Protein AF-A0A3B0XF56-F1 (afdb_monomer)

Nearest PDB structures (foldseek):
  4q85-assembly1_A  TM=9.565E-01  e=1.639E-04  Escherichia coli K-12
  4q84-assembly1_A  TM=9.502E-01  e=2.362E-04  Escherichia coli K-12
  4q85-assembly3_F  TM=9.535E-01  e=2.510E-04  Escherichia coli K-12
  4q85-assembly2_C  TM=9.563E-01  e=3.403E-04  Escherichia coli K-12
  4q85-assembly4_G  TM=9.581E-01  e=3.844E-04  Escherichia coli K-12

Structure (mmCIF, N/CA/C/O backbone):
data_AF-A0A3B0XF56-F1
#
_entry.id   AF-A0A3B0XF56-F1
#
loop_
_atom_site.group_PDB
_atom_site.id
_atom_site.type_symbol
_atom_site.label_atom_id
_atom_site.label_alt_id
_atom_site.label_comp_id
_atom_site.label_asym_id
_atom_site.label_entity_id
_atom_site.label_seq_id
_atom_site.pdbx_PDB_ins_code
_atom_site.Cartn_x
_atom_site.Cartn_y
_atom_site.Cartn_z
_atom_site.occupancy
_atom_site.B_iso_or_equiv
_atom_site.auth_seq_id
_atom_site.auth_comp_id
_atom_site.auth_asym_id
_atom_site.auth_atom_id
_atom_site.pdbx_PDB_model_num
ATOM 1 N N . GLN A 1 1 ? 12.903 4.934 7.006 1.00 45.34 1 GLN A N 1
ATOM 2 C CA . GLN A 1 1 ? 13.352 4.841 5.601 1.00 45.34 1 GLN A CA 1
ATOM 3 C C . GLN A 1 1 ? 12.118 4.829 4.689 1.00 45.34 1 GLN A C 1
ATOM 5 O O . GLN A 1 1 ? 11.686 3.776 4.255 1.00 45.34 1 GLN A O 1
ATOM 10 N N . MET A 1 2 ? 11.486 5.993 4.491 1.00 53.91 2 MET A N 1
ATOM 11 C CA . MET A 1 2 ? 10.329 6.198 3.588 1.00 53.91 2 MET A CA 1
ATOM 12 C C . MET A 1 2 ? 10.683 7.146 2.424 1.00 53.91 2 MET A C 1
ATOM 14 O O . MET A 1 2 ? 9.847 7.425 1.577 1.00 53.91 2 MET A O 1
ATOM 18 N N . ASP A 1 3 ? 11.938 7.601 2.365 1.00 55.97 3 ASP A N 1
ATOM 19 C CA . ASP A 1 3 ? 12.423 8.710 1.527 1.00 55.97 3 ASP A CA 1
ATOM 20 C C . ASP A 1 3 ? 12.448 8.416 0.014 1.00 55.97 3 ASP A C 1
ATOM 22 O O . ASP A 1 3 ? 12.761 9.283 -0.790 1.00 55.97 3 ASP A O 1
ATOM 26 N N . GLN A 1 4 ? 12.132 7.179 -0.385 1.00 65.81 4 GLN A N 1
ATOM 27 C CA . GLN A 1 4 ? 12.058 6.751 -1.789 1.00 65.81 4 GLN A CA 1
ATOM 28 C C . GLN A 1 4 ? 10.623 6.473 -2.263 1.00 65.81 4 GLN A C 1
ATOM 30 O O . GLN A 1 4 ? 10.425 6.049 -3.401 1.00 65.81 4 GLN A O 1
ATOM 35 N N . LEU A 1 5 ? 9.612 6.655 -1.406 1.00 72.44 5 LEU A N 1
ATOM 36 C CA . LEU A 1 5 ? 8.211 6.464 -1.777 1.00 72.44 5 LEU A CA 1
ATOM 37 C C . LEU A 1 5 ? 7.586 7.806 -2.172 1.00 72.44 5 LEU A C 1
ATOM 39 O O . LEU A 1 5 ? 7.845 8.823 -1.540 1.00 72.44 5 LEU A O 1
ATOM 43 N N . ASN A 1 6 ? 6.737 7.802 -3.203 1.00 85.81 6 ASN A N 1
ATOM 44 C CA . ASN A 1 6 ? 5.922 8.971 -3.527 1.00 85.81 6 ASN A CA 1
ATOM 45 C C . ASN A 1 6 ? 4.893 9.248 -2.409 1.00 85.81 6 ASN A C 1
ATOM 47 O O . ASN A 1 6 ? 4.548 8.355 -1.627 1.00 85.81 6 ASN A O 1
ATOM 51 N N . ASP A 1 7 ? 4.375 10.477 -2.352 1.00 88.94 7 ASP A N 1
ATOM 52 C CA . ASP A 1 7 ? 3.439 10.907 -1.301 1.00 88.94 7 ASP A CA 1
ATOM 53 C C . ASP A 1 7 ? 2.192 10.018 -1.208 1.00 88.94 7 ASP A C 1
ATOM 55 O O . ASP A 1 7 ? 1.686 9.753 -0.116 1.00 88.94 7 ASP A O 1
ATOM 59 N N . GLU A 1 8 ? 1.715 9.510 -2.345 1.00 88.94 8 GLU A N 1
ATOM 60 C CA . GLU A 1 8 ? 0.590 8.575 -2.413 1.00 88.94 8 GLU A CA 1
ATOM 61 C C . GLU A 1 8 ? 0.896 7.253 -1.704 1.00 88.94 8 GLU A C 1
ATOM 63 O O . GLU A 1 8 ? 0.099 6.791 -0.886 1.00 88.94 8 GLU A O 1
ATOM 68 N N . ARG A 1 9 ? 2.069 6.654 -1.948 1.00 89.56 9 ARG A N 1
ATOM 69 C CA . ARG A 1 9 ? 2.484 5.426 -1.262 1.00 89.56 9 ARG A CA 1
ATOM 70 C C . ARG A 1 9 ? 2.716 5.669 0.221 1.00 89.56 9 ARG A C 1
ATOM 72 O O . ARG A 1 9 ? 2.308 4.837 1.026 1.00 89.56 9 ARG A O 1
ATOM 79 N N . ILE A 1 10 ? 3.317 6.796 0.604 1.00 91.69 10 ILE A N 1
ATOM 80 C CA . ILE A 1 10 ? 3.490 7.145 2.023 1.00 91.69 10 ILE A CA 1
ATOM 81 C C . ILE A 1 10 ? 2.124 7.245 2.709 1.00 91.69 10 ILE A C 1
ATOM 83 O O . ILE A 1 10 ? 1.927 6.666 3.779 1.00 91.69 10 ILE A O 1
ATOM 87 N N . ARG A 1 11 ? 1.162 7.942 2.092 1.00 92.75 11 ARG A N 1
ATOM 88 C CA . ARG A 1 11 ? -0.210 8.061 2.604 1.00 92.75 11 ARG A CA 1
ATOM 89 C C . ARG A 1 11 ? -0.877 6.694 2.742 1.00 92.75 11 ARG A C 1
ATOM 91 O O . ARG A 1 11 ? -1.462 6.428 3.789 1.00 92.75 11 ARG A O 1
ATOM 98 N N . PHE A 1 12 ? -0.744 5.832 1.733 1.00 92.44 12 PHE A N 1
ATOM 99 C CA . PHE A 1 12 ? -1.290 4.477 1.764 1.00 92.44 12 PHE A CA 1
ATOM 100 C C . PHE A 1 12 ? -0.713 3.649 2.913 1.00 92.44 12 PHE A C 1
ATOM 102 O O . PHE A 1 12 ? -1.470 3.119 3.719 1.00 92.44 12 PHE A O 1
ATOM 109 N N . TYR A 1 13 ? 0.612 3.585 3.057 1.00 92.44 13 TYR A N 1
ATOM 110 C CA . TYR A 1 13 ? 1.225 2.789 4.123 1.00 92.44 13 TYR A CA 1
ATOM 111 C C . TYR A 1 13 ? 0.951 3.347 5.525 1.00 92.44 13 TYR A C 1
ATOM 113 O O . TYR A 1 13 ? 0.833 2.568 6.467 1.00 92.44 13 TYR A O 1
ATOM 121 N N . ARG A 1 14 ? 0.777 4.668 5.674 1.00 94.38 14 ARG A N 1
ATOM 122 C CA . ARG A 1 14 ? 0.300 5.265 6.935 1.00 94.38 14 ARG A CA 1
ATOM 123 C C . ARG A 1 14 ? -1.135 4.847 7.257 1.00 94.38 14 ARG A C 1
ATOM 125 O O . ARG A 1 14 ? -1.421 4.520 8.402 1.00 94.38 14 ARG A O 1
ATOM 132 N N . CYS A 1 15 ? -2.016 4.836 6.257 1.00 95.25 15 CYS A N 1
ATOM 133 C CA . CYS A 1 15 ? -3.384 4.345 6.414 1.00 95.25 15 CYS A CA 1
ATOM 134 C C . CYS A 1 15 ? -3.397 2.859 6.801 1.00 95.25 15 CYS A C 1
ATOM 136 O O . CYS A 1 15 ? -4.051 2.479 7.768 1.00 95.25 15 CYS A O 1
ATOM 138 N N . LEU A 1 16 ? -2.604 2.040 6.106 1.00 93.56 16 LEU A N 1
ATOM 139 C CA . LEU A 1 16 ? -2.475 0.612 6.381 1.00 93.56 16 LEU A CA 1
ATOM 140 C C . LEU A 1 16 ? -1.970 0.342 7.802 1.00 93.56 16 LEU A C 1
ATOM 142 O O . LEU A 1 16 ? -2.492 -0.541 8.477 1.00 93.56 16 LEU A O 1
ATOM 146 N N . GLN A 1 17 ? -0.989 1.117 8.270 1.00 94.69 17 GLN A N 1
ATOM 147 C CA . GLN A 1 17 ? -0.501 1.024 9.643 1.00 94.69 17 GLN A CA 1
ATOM 148 C C . GLN A 1 17 ? -1.623 1.305 10.655 1.00 94.69 17 GLN A C 1
ATOM 150 O O . GLN A 1 17 ? -1.830 0.501 11.559 1.00 94.69 17 GLN A O 1
ATOM 155 N N . ALA A 1 18 ? -2.383 2.390 10.480 1.00 95.06 18 ALA A N 1
ATOM 156 C CA . ALA A 1 18 ? -3.495 2.721 11.373 1.00 95.06 18 ALA A CA 1
ATOM 157 C C . ALA A 1 18 ? -4.584 1.630 11.375 1.00 95.06 18 ALA A C 1
ATOM 159 O O . ALA A 1 18 ? -5.114 1.268 12.425 1.00 95.06 18 ALA A O 1
ATOM 160 N N . LEU A 1 19 ? -4.895 1.062 10.206 1.00 94.62 19 LEU A N 1
ATOM 161 C CA . LEU A 1 19 ? -5.846 -0.044 10.087 1.00 94.62 19 LEU A CA 1
ATOM 162 C C . LEU A 1 19 ? -5.334 -1.332 10.758 1.00 94.62 19 LEU A C 1
ATOM 164 O O . LEU A 1 19 ? -6.127 -2.062 11.350 1.00 94.62 19 LEU A O 1
ATOM 168 N N . LEU A 1 20 ? -4.031 -1.619 10.706 1.00 94.62 20 LEU A N 1
ATOM 169 C CA . LEU A 1 20 ? -3.425 -2.743 11.430 1.00 94.62 20 LEU A CA 1
ATOM 170 C C . LEU A 1 20 ? -3.504 -2.553 12.944 1.00 94.62 20 LEU A C 1
ATOM 172 O O . LEU A 1 20 ? -3.878 -3.483 13.653 1.00 94.62 20 LEU A O 1
ATOM 176 N N . GLU A 1 21 ? -3.189 -1.353 13.431 1.00 94.62 21 GLU A N 1
ATOM 177 C CA . GLU A 1 21 ? -3.284 -1.013 14.854 1.00 94.62 21 GLU A CA 1
ATOM 178 C C . GLU A 1 21 ? -4.713 -1.203 15.384 1.00 94.62 21 GLU A C 1
ATOM 180 O O . GLU A 1 21 ? -4.891 -1.715 16.485 1.00 94.62 21 GLU A O 1
ATOM 185 N N . ILE A 1 22 ? -5.731 -0.866 14.583 1.00 94.38 22 ILE A N 1
ATOM 186 C CA . ILE A 1 22 ? -7.138 -1.129 14.922 1.00 94.38 22 ILE A CA 1
ATOM 187 C C . ILE A 1 22 ? -7.449 -2.631 14.885 1.00 94.38 22 ILE A C 1
ATOM 189 O O . ILE A 1 22 ? -8.075 -3.122 15.814 1.00 94.38 22 ILE A O 1
ATOM 193 N N . LYS A 1 23 ? -6.998 -3.373 13.859 1.00 91.94 23 LYS A N 1
ATOM 194 C CA . LYS A 1 23 ? -7.272 -4.822 13.725 1.00 91.94 23 LYS A CA 1
ATOM 195 C C . LYS A 1 23 ? -6.753 -5.636 14.903 1.00 91.94 23 LYS A C 1
ATOM 197 O O . LYS A 1 23 ? -7.359 -6.625 15.299 1.00 91.94 23 LYS A O 1
ATOM 202 N N . LEU A 1 24 ? -5.563 -5.271 15.373 1.00 93.69 24 LEU A N 1
ATOM 203 C CA . LEU A 1 24 ? -4.839 -5.999 16.408 1.00 93.69 24 LEU A CA 1
ATOM 204 C C . LEU A 1 24 ? -5.352 -5.673 17.817 1.00 93.69 24 LEU A C 1
ATOM 206 O O . LEU A 1 24 ? -5.042 -6.405 18.756 1.00 93.69 24 LEU A O 1
ATOM 210 N N . ASP A 1 25 ? -6.134 -4.604 17.971 1.00 94.81 25 ASP A N 1
ATOM 211 C CA . ASP A 1 25 ? -6.754 -4.220 19.234 1.00 94.81 25 ASP A CA 1
ATOM 212 C C . ASP A 1 25 ? -8.164 -4.821 19.340 1.00 94.81 25 ASP A C 1
ATOM 214 O O . ASP A 1 25 ? -9.106 -4.368 18.694 1.00 94.81 25 ASP A O 1
ATOM 218 N N . ALA A 1 26 ? -8.326 -5.819 20.211 1.00 91.19 26 ALA A N 1
ATOM 219 C CA . ALA A 1 26 ? -9.603 -6.505 20.429 1.00 91.19 26 ALA A 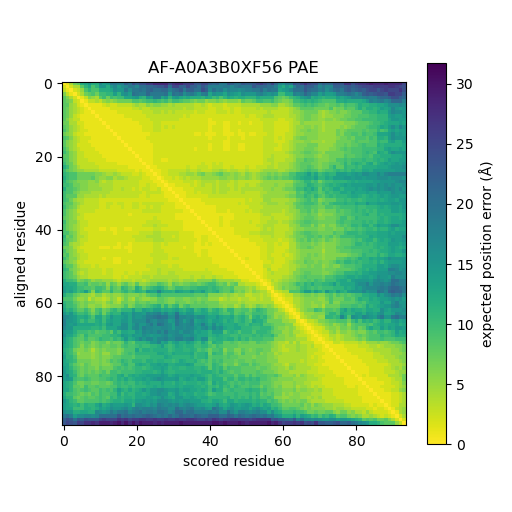CA 1
ATOM 220 C C . ALA A 1 26 ? -10.721 -5.606 20.999 1.00 91.19 26 ALA A C 1
ATOM 222 O O . ALA A 1 26 ? -11.875 -6.028 21.044 1.00 91.19 26 ALA A O 1
ATOM 223 N N . SER A 1 27 ? -10.400 -4.393 21.464 1.00 94.06 27 SER A N 1
ATOM 224 C CA . SER A 1 27 ? -11.381 -3.421 21.963 1.00 94.06 27 SER A CA 1
ATOM 225 C C . SER A 1 27 ? -11.909 -2.466 20.890 1.00 94.06 27 SER A C 1
ATOM 227 O O . SER A 1 27 ? -12.790 -1.655 21.180 1.00 94.06 27 SER A O 1
ATOM 229 N N . ARG A 1 28 ? -11.376 -2.531 19.663 1.00 93.00 28 ARG A N 1
ATOM 230 C CA . ARG A 1 28 ? -11.680 -1.588 18.584 1.00 93.00 28 ARG A CA 1
ATOM 231 C C . ARG A 1 28 ? -12.331 -2.285 17.400 1.00 93.00 28 ARG A C 1
ATOM 233 O O . ARG A 1 28 ? -12.010 -3.416 17.062 1.00 93.00 28 ARG A O 1
ATOM 240 N N . GLU A 1 29 ? -13.208 -1.555 16.718 1.00 90.12 29 GLU A N 1
ATOM 241 C CA . GLU A 1 29 ? -13.870 -2.021 15.500 1.00 90.12 29 GLU A CA 1
ATOM 242 C C . GLU A 1 29 ? -13.683 -1.022 14.362 1.00 90.12 29 GLU A C 1
ATOM 244 O O . GLU A 1 29 ? -13.851 0.184 14.547 1.00 90.12 29 GLU A O 1
ATOM 249 N N . TYR A 1 30 ? -13.418 -1.514 13.150 1.00 87.94 30 TYR A N 1
ATOM 250 C CA . TYR A 1 30 ? -13.211 -0.662 11.976 1.00 87.94 30 TYR A CA 1
ATOM 251 C C . TYR A 1 30 ? -14.352 0.311 11.704 1.00 87.94 30 TYR A C 1
ATOM 253 O O . TYR A 1 30 ? -14.102 1.470 11.360 1.00 87.94 30 TYR A O 1
ATOM 261 N N . ALA A 1 31 ? -15.595 -0.137 11.885 1.00 89.25 31 ALA A N 1
ATOM 262 C CA . ALA A 1 31 ? -16.785 0.667 11.630 1.00 89.25 31 ALA A CA 1
ATOM 263 C C . ALA A 1 31 ? -16.784 1.991 12.415 1.00 89.25 31 ALA A C 1
ATOM 265 O O . ALA A 1 31 ? -17.284 2.994 11.920 1.00 89.25 31 ALA A O 1
ATOM 266 N N . GLN A 1 32 ? -16.151 2.025 13.592 1.00 93.12 32 GLN A N 1
ATOM 267 C CA . GLN A 1 32 ? -16.095 3.211 14.451 1.00 93.12 32 GLN A CA 1
ATOM 268 C C . GLN A 1 32 ? -15.086 4.265 13.968 1.00 93.12 32 GLN A C 1
ATOM 270 O O . GLN A 1 32 ? -15.195 5.436 14.323 1.00 93.12 32 GLN A O 1
ATOM 275 N N . TYR A 1 33 ? -14.103 3.868 13.155 1.00 93.25 33 TYR A N 1
ATOM 276 C CA . TYR A 1 33 ? -13.001 4.737 12.721 1.00 93.25 33 TYR A CA 1
ATOM 277 C C . TYR A 1 33 ? -13.004 5.018 11.217 1.00 93.25 33 TYR A C 1
ATOM 279 O O . TYR A 1 33 ? -12.298 5.921 10.768 1.00 93.25 33 TYR A O 1
ATOM 287 N N . THR A 1 34 ? -13.786 4.266 10.437 1.00 93.00 34 THR A N 1
ATOM 288 C CA . THR A 1 34 ? -13.745 4.301 8.967 1.00 93.00 34 THR A CA 1
ATOM 289 C C . THR A 1 34 ? -13.999 5.706 8.421 1.00 93.00 34 THR A C 1
ATOM 291 O O . THR A 1 34 ? -13.218 6.172 7.596 1.00 93.00 34 THR A O 1
ATOM 294 N N . ASP A 1 35 ? -15.005 6.427 8.921 1.00 95.06 35 ASP A N 1
ATOM 295 C CA . ASP A 1 35 ? -15.331 7.778 8.436 1.00 95.06 35 ASP A CA 1
ATOM 296 C C . ASP A 1 35 ? -14.190 8.778 8.678 1.00 95.06 35 ASP A C 1
ATOM 298 O O . ASP A 1 35 ? -13.775 9.504 7.771 1.00 95.06 35 ASP A O 1
ATOM 302 N N . SER A 1 36 ? -13.606 8.765 9.878 1.00 95.56 36 SER A N 1
ATOM 303 C CA . SER A 1 36 ? -12.463 9.619 10.226 1.00 95.56 36 SER A CA 1
ATOM 304 C C . SER A 1 36 ? -11.222 9.281 9.397 1.00 95.56 36 SER A C 1
ATOM 306 O O . SER A 1 36 ? -10.536 10.175 8.896 1.00 95.56 36 SER A O 1
ATOM 308 N N . LEU A 1 37 ? -10.943 7.989 9.195 1.00 95.56 37 LEU A N 1
ATOM 309 C CA . LEU A 1 37 ? -9.832 7.539 8.355 1.00 95.56 37 LEU A CA 1
ATOM 310 C C . LEU A 1 37 ? -10.031 7.962 6.895 1.00 95.56 37 LEU A C 1
ATOM 312 O O . LEU A 1 37 ? -9.069 8.374 6.243 1.00 95.56 37 LEU A O 1
ATOM 316 N N . LYS A 1 38 ? -11.270 7.925 6.391 1.00 96.25 38 LYS A N 1
ATOM 317 C CA . LYS A 1 38 ? -11.617 8.362 5.031 1.00 96.25 38 LYS A CA 1
ATOM 318 C C . LYS A 1 38 ? -11.377 9.855 4.829 1.00 96.25 38 LYS A C 1
ATOM 320 O O . LYS A 1 38 ? -10.872 10.239 3.775 1.00 96.25 38 LYS A O 1
ATOM 325 N N . LEU A 1 39 ? -11.626 10.683 5.844 1.00 96.00 39 LEU A N 1
ATOM 326 C CA . LEU A 1 39 ? -11.290 12.111 5.810 1.00 96.00 39 LEU A CA 1
ATOM 327 C C . LEU A 1 39 ? -9.772 12.367 5.790 1.00 96.00 39 LEU A C 1
ATOM 329 O O . LEU A 1 39 ? -9.315 13.285 5.113 1.00 96.00 39 LEU A O 1
ATOM 333 N N . MET A 1 40 ? -8.978 11.560 6.501 1.00 94.31 40 MET A N 1
ATOM 334 C CA . MET A 1 40 ? -7.520 11.748 6.595 1.00 94.31 40 MET A CA 1
ATOM 335 C C . MET A 1 40 ? -6.747 11.190 5.391 1.00 94.31 40 MET A C 1
ATOM 337 O O . MET A 1 40 ? -5.785 11.802 4.913 1.00 94.31 40 MET A O 1
ATOM 341 N N . TYR A 1 41 ? -7.142 10.011 4.912 1.00 95.06 41 TYR A N 1
ATOM 342 C CA . TYR A 1 41 ? -6.386 9.243 3.920 1.00 95.06 41 TYR A CA 1
ATOM 343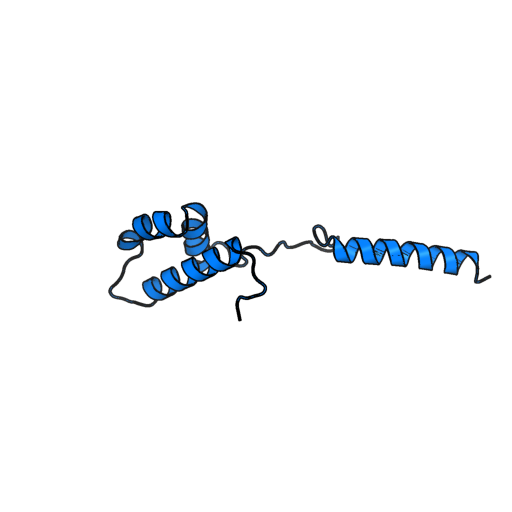 C C . TYR A 1 41 ? -7.085 9.147 2.559 1.00 95.06 41 TYR A C 1
ATOM 345 O O . TYR A 1 41 ? -6.429 8.799 1.575 1.00 95.06 41 TYR A O 1
ATOM 353 N N . GLY A 1 42 ? -8.366 9.512 2.478 1.00 95.44 42 GLY A N 1
ATOM 354 C CA . GLY A 1 42 ? -9.204 9.394 1.287 1.00 95.44 42 GLY A CA 1
ATOM 355 C C . GLY A 1 42 ? -9.941 8.054 1.215 1.00 95.44 42 GLY A C 1
ATOM 356 O O . GLY A 1 42 ? -9.424 7.028 1.655 1.00 95.44 42 GLY A O 1
ATOM 357 N N . ASN A 1 43 ? -11.134 8.067 0.612 1.00 94.88 43 ASN A N 1
ATOM 358 C CA . ASN A 1 43 ? -12.008 6.892 0.484 1.00 94.88 43 ASN A CA 1
ATOM 359 C C . ASN A 1 43 ? -11.285 5.683 -0.121 1.00 94.88 43 ASN A C 1
ATOM 361 O O . ASN A 1 43 ? -11.201 4.638 0.516 1.00 94.88 43 ASN A O 1
ATOM 365 N N . ASN A 1 44 ? -10.687 5.862 -1.303 1.00 93.12 44 ASN A N 1
ATOM 366 C CA . ASN A 1 44 ? -10.020 4.777 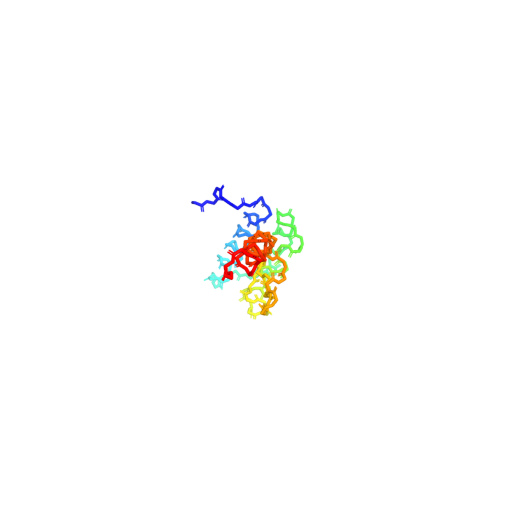-2.023 1.00 93.12 44 ASN A CA 1
ATOM 367 C C . ASN A 1 44 ? -8.877 4.152 -1.211 1.00 93.12 44 ASN A C 1
ATOM 369 O O . ASN A 1 44 ? -8.731 2.936 -1.198 1.00 93.12 44 ASN A O 1
ATOM 373 N N . THR A 1 45 ? -8.079 4.968 -0.517 1.00 93.56 45 THR A N 1
ATOM 374 C CA . THR A 1 45 ? -6.944 4.495 0.290 1.00 93.56 45 THR A CA 1
ATOM 375 C C . THR A 1 45 ? -7.405 3.587 1.426 1.00 93.56 45 THR A C 1
ATOM 377 O O . THR A 1 45 ? -6.796 2.547 1.665 1.00 93.56 45 THR A O 1
ATOM 380 N N . VAL A 1 46 ? -8.481 3.977 2.118 1.00 94.94 46 VAL A N 1
ATOM 381 C CA . VAL A 1 46 ? -9.040 3.210 3.239 1.00 94.94 46 VAL A CA 1
ATOM 382 C C . VAL A 1 46 ? -9.679 1.921 2.742 1.00 94.94 46 VAL A C 1
ATOM 384 O O . VAL A 1 46 ? -9.398 0.859 3.290 1.00 94.94 46 VAL A O 1
ATOM 387 N N . ASP A 1 47 ? -10.489 2.000 1.685 1.00 93.12 47 ASP A N 1
ATOM 388 C CA . ASP A 1 47 ? -11.191 0.834 1.147 1.00 93.12 47 ASP A CA 1
ATOM 389 C C . ASP A 1 47 ? -10.197 -0.214 0.606 1.00 93.12 47 ASP A C 1
ATOM 391 O O . ASP A 1 47 ? -10.328 -1.401 0.903 1.00 93.12 47 ASP A O 1
ATOM 395 N N . GLU A 1 48 ? -9.151 0.204 -0.117 1.00 92.12 48 GLU A N 1
ATOM 396 C CA . GLU A 1 48 ? -8.085 -0.704 -0.570 1.00 92.12 48 GLU A CA 1
ATOM 397 C C . GLU A 1 48 ? -7.240 -1.246 0.591 1.00 92.12 48 GLU A C 1
ATOM 399 O O . GLU A 1 48 ? -6.840 -2.410 0.572 1.00 92.12 48 GLU A O 1
ATOM 404 N N . GLY A 1 49 ? -6.994 -0.438 1.627 1.00 92.62 49 GLY A N 1
ATOM 405 C CA . GLY A 1 49 ? -6.296 -0.878 2.835 1.00 92.62 49 GLY A CA 1
ATOM 406 C C . GLY A 1 49 ? -7.053 -1.977 3.586 1.00 92.62 49 GLY A C 1
ATOM 407 O O . GLY A 1 49 ? -6.443 -2.962 3.998 1.00 92.62 49 GLY A O 1
ATOM 408 N N . ILE A 1 50 ? -8.377 -1.849 3.715 1.00 92.19 50 ILE A N 1
ATOM 409 C CA . ILE A 1 50 ? -9.233 -2.872 4.336 1.00 92.19 50 ILE A CA 1
ATOM 410 C C . ILE A 1 50 ? -9.205 -4.161 3.508 1.00 92.19 50 ILE A C 1
ATOM 412 O O . ILE A 1 50 ? -8.908 -5.220 4.055 1.00 92.19 50 ILE A O 1
ATOM 416 N N . LYS A 1 51 ? -9.408 -4.080 2.186 1.00 90.81 51 LYS A N 1
ATOM 417 C CA . LYS A 1 51 ? -9.328 -5.252 1.290 1.00 90.81 51 LYS A CA 1
ATOM 418 C C . LYS A 1 51 ? -7.978 -5.964 1.368 1.00 90.81 51 LYS A C 1
ATOM 420 O O . LYS A 1 51 ? -7.925 -7.192 1.348 1.00 90.81 51 LYS A O 1
ATOM 425 N N . LEU A 1 52 ? -6.884 -5.205 1.474 1.00 90.81 52 LEU A N 1
ATOM 426 C CA . LEU A 1 52 ? -5.540 -5.758 1.647 1.00 90.81 52 LEU A CA 1
ATOM 427 C C . LEU A 1 52 ? -5.409 -6.531 2.965 1.00 90.81 52 LEU A C 1
ATOM 429 O O . LEU A 1 52 ? -4.808 -7.603 2.986 1.00 90.81 52 LEU A O 1
ATOM 433 N N . LEU A 1 53 ? -5.998 -6.026 4.053 1.00 89.31 53 LEU A N 1
ATOM 434 C CA . LEU A 1 53 ? -5.960 -6.676 5.367 1.00 89.31 53 LEU A CA 1
ATOM 435 C C . LEU A 1 53 ? -6.900 -7.871 5.508 1.00 89.31 53 LEU A C 1
ATOM 437 O O . LEU A 1 53 ? -6.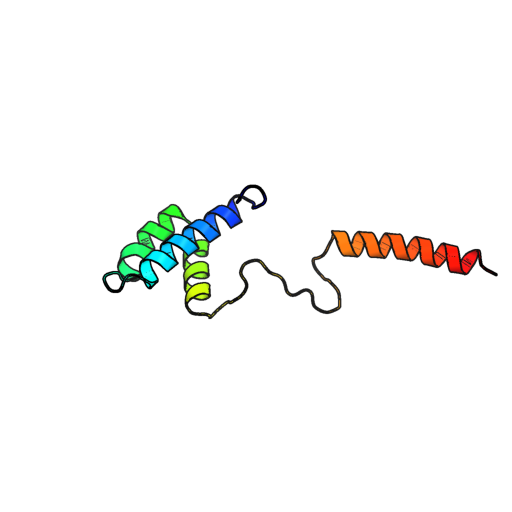619 -8.754 6.321 1.00 89.31 53 LEU A O 1
ATOM 441 N N . GLU A 1 54 ? -7.991 -7.909 4.749 1.00 89.19 54 GLU A N 1
ATOM 442 C CA . GLU A 1 54 ? -8.873 -9.080 4.653 1.00 89.19 54 GLU A CA 1
ATOM 443 C C . GLU A 1 54 ? -8.370 -10.120 3.638 1.00 89.19 54 GLU A C 1
ATOM 445 O O . GLU A 1 54 ? -8.916 -11.215 3.538 1.00 89.19 54 GLU A O 1
ATOM 450 N N . GLY A 1 55 ? -7.282 -9.820 2.921 1.00 85.12 55 GLY A N 1
ATOM 451 C CA . GLY A 1 55 ? -6.662 -10.740 1.969 1.00 85.12 55 GLY A CA 1
ATOM 452 C C . GLY A 1 55 ? -7.359 -10.805 0.609 1.00 85.12 55 GLY A C 1
ATOM 453 O O . GLY A 1 55 ? -7.007 -11.654 -0.206 1.00 85.12 55 GLY A O 1
ATOM 454 N N . GLU A 1 56 ? -8.298 -9.899 0.327 1.00 83.38 56 GLU A N 1
ATOM 455 C CA . GLU A 1 56 ? -8.977 -9.800 -0.972 1.00 83.38 56 GLU A CA 1
ATOM 456 C C . GLU A 1 56 ? -8.041 -9.298 -2.081 1.00 83.38 56 GLU A C 1
ATOM 458 O O . GLU A 1 56 ? -8.209 -9.639 -3.251 1.00 83.38 56 GLU A O 1
ATOM 463 N N . ASN A 1 57 ? -7.028 -8.505 -1.724 1.00 77.62 57 ASN A N 1
ATOM 464 C CA . ASN A 1 57 ? -6.008 -8.021 -2.650 1.00 77.62 57 ASN A CA 1
ATOM 465 C C . ASN A 1 57 ? -4.640 -8.057 -1.968 1.00 77.62 57 ASN A C 1
ATOM 467 O O . ASN A 1 57 ? -4.426 -7.298 -1.041 1.00 77.62 57 ASN A O 1
ATOM 471 N N . SER A 1 58 ? -3.705 -8.913 -2.385 1.00 71.31 58 SER A N 1
ATOM 472 C CA . SER A 1 58 ? -2.448 -9.110 -1.634 1.00 71.31 58 SER A CA 1
ATOM 473 C C . SER A 1 58 ? -1.308 -8.153 -2.010 1.00 71.31 58 SER A C 1
ATOM 475 O O . SER A 1 58 ? -0.340 -8.040 -1.259 1.00 71.31 58 SER A O 1
ATOM 477 N N . PHE A 1 59 ? -1.376 -7.471 -3.160 1.00 79.81 59 PHE A N 1
ATOM 478 C CA . PHE A 1 59 ? -0.219 -6.762 -3.725 1.00 79.81 59 PHE A CA 1
ATOM 479 C C . PHE A 1 59 ? -0.564 -5.341 -4.194 1.00 79.81 59 PHE A C 1
ATOM 481 O O . PHE A 1 59 ? -0.672 -5.060 -5.387 1.00 79.81 59 PHE A O 1
ATOM 488 N N . TYR A 1 60 ? -0.688 -4.408 -3.246 1.00 80.56 60 TYR A N 1
ATOM 489 C CA . TYR A 1 60 ? -0.958 -3.003 -3.565 1.00 80.56 60 TYR A CA 1
ATOM 490 C C . TYR A 1 60 ? 0.161 -2.359 -4.404 1.00 80.56 60 TYR A C 1
ATOM 492 O O . TYR A 1 60 ? 1.332 -2.320 -4.011 1.00 80.56 60 TYR A O 1
ATOM 500 N N . GLY A 1 61 ? -0.213 -1.808 -5.562 1.00 78.19 61 GLY A N 1
ATOM 501 C CA . GLY A 1 61 ? 0.687 -1.062 -6.447 1.00 78.19 61 GLY A CA 1
ATOM 502 C C . GLY A 1 61 ? 1.743 -1.910 -7.166 1.00 78.19 61 GLY A C 1
ATOM 503 O O . GLY A 1 61 ? 2.683 -1.349 -7.728 1.00 78.19 61 GLY A O 1
ATOM 504 N N . LEU A 1 62 ? 1.617 -3.238 -7.138 1.00 78.88 62 LEU A N 1
ATOM 505 C CA . LEU A 1 62 ? 2.453 -4.168 -7.895 1.00 78.88 62 LEU A CA 1
ATOM 506 C C . LEU A 1 62 ? 1.664 -4.661 -9.107 1.00 78.88 62 LEU A C 1
ATOM 508 O O . LEU A 1 62 ? 0.683 -5.387 -8.982 1.00 78.88 62 LEU A O 1
ATOM 512 N N . HIS A 1 63 ? 2.108 -4.258 -10.293 1.00 75.25 63 HIS A N 1
ATOM 513 C CA . HIS A 1 63 ? 1.612 -4.815 -11.545 1.00 75.25 63 HIS A CA 1
ATOM 514 C C . HIS A 1 63 ? 2.331 -6.140 -11.832 1.00 75.25 63 HIS A C 1
ATOM 516 O O . HIS A 1 63 ? 3.556 -6.195 -11.725 1.00 75.25 63 HIS A O 1
ATOM 522 N N . SER A 1 64 ? 1.584 -7.190 -12.194 1.00 74.69 64 SER A N 1
ATOM 523 C CA . SER A 1 64 ? 2.153 -8.441 -12.710 1.00 74.69 64 SER A CA 1
ATOM 524 C C . SER A 1 64 ? 2.321 -8.316 -14.227 1.00 74.69 64 SER A C 1
ATOM 526 O O . SER A 1 64 ? 1.321 -8.340 -14.943 1.00 74.69 64 SER A O 1
ATOM 528 N N . PRO A 1 65 ? 3.552 -8.178 -14.736 1.00 66.69 65 PRO A N 1
ATOM 529 C CA . PRO A 1 65 ? 3.800 -7.800 -16.122 1.00 66.69 65 PRO A CA 1
ATOM 530 C C . PRO A 1 65 ? 3.957 -9.010 -17.054 1.00 66.69 65 PRO A C 1
ATOM 532 O O . PRO A 1 65 ? 4.342 -8.861 -18.212 1.00 66.69 65 PRO A O 1
ATOM 535 N N . GLY A 1 66 ? 3.696 -10.221 -16.544 1.00 75.25 66 GLY A N 1
ATOM 536 C CA . GLY A 1 66 ? 3.855 -11.468 -17.287 1.00 75.25 66 GLY A CA 1
ATOM 537 C C . GLY A 1 66 ? 5.262 -11.650 -17.873 1.00 75.25 66 GLY A C 1
ATOM 538 O O . GLY A 1 66 ? 6.241 -11.076 -17.398 1.00 75.25 66 GLY A O 1
ATOM 539 N N . LEU A 1 67 ? 5.363 -12.467 -18.924 1.00 76.50 67 LEU A N 1
ATOM 540 C CA . LEU A 1 67 ? 6.619 -12.694 -19.654 1.00 76.50 67 LEU A CA 1
ATOM 541 C C . LEU A 1 67 ? 6.979 -11.542 -20.609 1.00 76.50 67 LEU A C 1
ATOM 543 O O . LEU A 1 67 ? 8.131 -11.443 -21.023 1.00 76.50 67 LEU A O 1
ATOM 547 N N . SER A 1 68 ? 6.017 -10.685 -20.963 1.00 76.62 68 SER A N 1
ATOM 548 C CA . SER A 1 68 ? 6.220 -9.533 -21.851 1.00 76.62 68 SER A CA 1
ATOM 549 C C . SER A 1 68 ? 6.910 -8.356 -21.163 1.00 76.62 68 SER A C 1
ATOM 551 O O . SER A 1 68 ? 7.412 -7.469 -21.849 1.00 76.62 68 SER A O 1
ATOM 553 N N . LEU A 1 69 ? 6.985 -8.359 -19.824 1.00 79.06 69 LEU A N 1
ATOM 554 C CA . LEU A 1 69 ? 7.530 -7.256 -19.027 1.00 79.06 69 LEU A CA 1
ATOM 555 C C . LEU A 1 69 ? 6.782 -5.933 -19.281 1.00 79.06 69 LEU A C 1
ATOM 557 O O . LEU A 1 69 ? 7.368 -4.844 -19.212 1.00 79.06 69 LEU A O 1
ATOM 561 N N . ASP A 1 70 ? 5.481 -6.027 -19.566 1.00 75.12 70 ASP A N 1
AT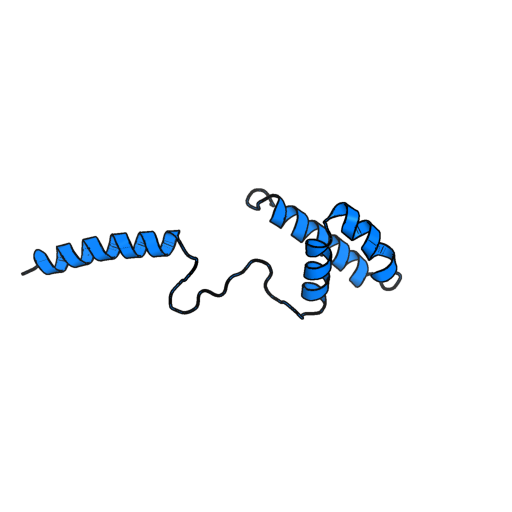OM 562 C CA . ASP A 1 70 ? 4.630 -4.867 -19.813 1.00 75.12 70 ASP A CA 1
ATOM 563 C C . ASP A 1 70 ? 4.613 -3.936 -18.592 1.00 75.12 70 ASP A C 1
ATOM 565 O O . ASP A 1 70 ? 4.567 -4.360 -17.444 1.00 75.12 70 ASP A O 1
ATOM 569 N N . GLY A 1 71 ? 4.741 -2.630 -18.817 1.00 76.94 71 GLY A N 1
ATOM 570 C CA . GLY A 1 71 ? 4.865 -1.645 -17.734 1.00 76.94 71 GLY A CA 1
ATOM 571 C C . GLY A 1 71 ? 6.292 -1.423 -17.204 1.00 76.94 71 GLY A C 1
ATOM 572 O O . GLY A 1 71 ? 6.544 -0.391 -16.578 1.00 76.94 71 GLY A O 1
ATOM 573 N N . PHE A 1 72 ? 7.279 -2.272 -17.528 1.00 85.69 72 PHE A N 1
ATOM 574 C CA . PHE A 1 72 ? 8.689 -2.002 -17.208 1.00 85.69 72 PHE A CA 1
ATOM 575 C C . PHE A 1 72 ? 9.381 -1.169 -18.294 1.00 85.69 72 PHE A C 1
ATOM 577 O O . PHE A 1 72 ? 10.165 -1.664 -19.108 1.00 85.69 72 PHE A O 1
ATOM 584 N N . VAL A 1 73 ? 9.130 0.141 -18.287 1.00 85.62 73 VAL A N 1
ATOM 585 C CA . VAL A 1 73 ? 9.660 1.080 -19.296 1.00 85.62 73 VAL A CA 1
ATOM 586 C C . VAL A 1 73 ? 11.191 1.056 -19.378 1.00 85.62 73 VAL A C 1
ATOM 588 O O . VAL A 1 73 ? 11.753 1.027 -20.473 1.00 85.62 73 VAL A O 1
ATOM 591 N N . MET A 1 74 ? 11.886 1.045 -18.236 1.00 85.75 74 MET A N 1
ATOM 592 C CA . MET A 1 74 ? 13.356 1.022 -18.218 1.00 85.75 74 MET A CA 1
ATOM 593 C C . MET A 1 74 ? 13.925 -0.276 -18.794 1.00 85.75 74 MET A C 1
ATOM 595 O O . MET A 1 74 ? 14.906 -0.239 -19.536 1.00 85.75 74 MET A O 1
ATOM 599 N N . HIS A 1 75 ? 13.288 -1.413 -18.509 1.00 86.88 75 HIS A N 1
ATOM 600 C CA . HIS A 1 75 ? 13.724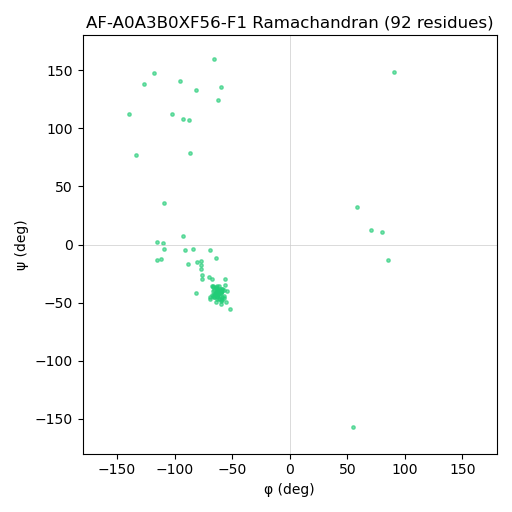 -2.698 -19.045 1.00 86.88 75 HIS A CA 1
ATOM 601 C C . HIS A 1 75 ? 13.517 -2.767 -20.563 1.00 86.88 75 HIS A C 1
ATOM 603 O O . HIS A 1 75 ? 14.422 -3.150 -21.298 1.00 86.88 75 HIS A O 1
ATOM 609 N N . ASN A 1 76 ? 12.372 -2.294 -21.060 1.00 86.94 76 ASN A N 1
ATOM 610 C CA . ASN A 1 76 ? 12.115 -2.214 -22.499 1.00 86.94 76 ASN A CA 1
ATOM 611 C C . ASN A 1 76 ? 13.122 -1.307 -23.228 1.00 86.94 76 ASN A C 1
ATOM 613 O O . ASN A 1 76 ? 13.609 -1.651 -24.308 1.00 86.94 76 ASN A O 1
ATOM 617 N N . LYS A 1 77 ? 13.521 -0.181 -22.617 1.00 90.56 77 LYS A N 1
ATOM 618 C CA . LYS A 1 77 ? 14.607 0.661 -23.147 1.00 90.56 77 LY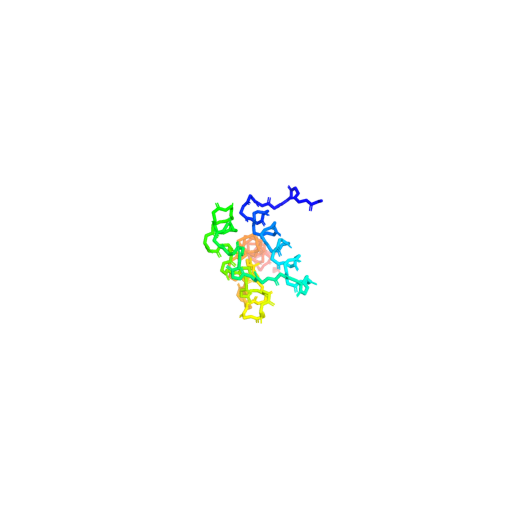S A CA 1
ATOM 619 C C . LYS A 1 77 ? 15.931 -0.103 -23.228 1.00 90.56 77 LYS A C 1
ATOM 621 O O . LYS A 1 77 ? 16.596 -0.027 -24.262 1.00 90.56 77 LYS A O 1
ATOM 626 N N . LEU A 1 78 ? 16.286 -0.867 -22.194 1.00 91.12 78 LEU A N 1
ATOM 627 C CA . LEU A 1 78 ? 17.483 -1.713 -22.196 1.00 91.12 78 LEU A CA 1
ATOM 628 C C . LEU A 1 78 ? 17.446 -2.745 -23.335 1.00 91.12 78 LEU A C 1
ATOM 630 O O . LEU A 1 78 ? 18.406 -2.832 -24.101 1.00 91.12 78 LEU A O 1
ATOM 634 N N . LEU A 1 79 ? 16.327 -3.460 -23.502 1.00 90.19 79 LEU A N 1
ATOM 635 C CA . LEU A 1 79 ? 16.147 -4.436 -24.584 1.00 90.19 79 LEU A CA 1
ATOM 636 C C . LEU A 1 79 ? 16.270 -3.788 -25.969 1.00 90.19 79 LEU A C 1
ATOM 638 O O . LEU A 1 79 ? 16.938 -4.332 -26.847 1.00 90.19 79 LEU A O 1
ATOM 642 N N . SER A 1 80 ? 15.715 -2.586 -26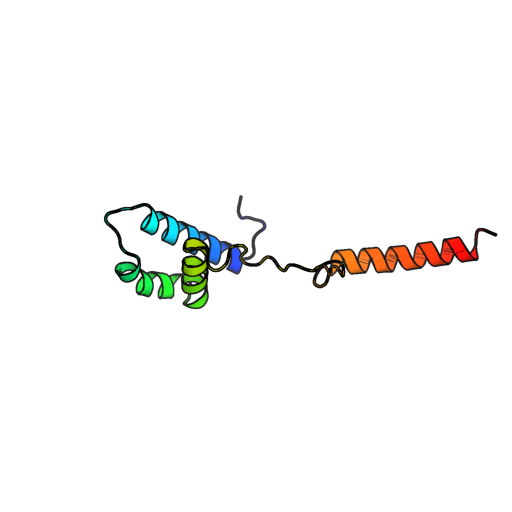.155 1.00 90.19 80 SER A N 1
ATOM 643 C CA . SER A 1 80 ? 15.862 -1.842 -27.413 1.00 90.19 80 SER A CA 1
ATOM 644 C C . SER A 1 80 ? 17.320 -1.463 -27.714 1.00 90.19 80 SER A C 1
ATOM 646 O O . SER A 1 80 ? 17.745 -1.482 -28.870 1.00 90.19 80 SER A O 1
ATOM 648 N N . GLY A 1 81 ? 18.108 -1.148 -26.679 1.00 91.62 81 GLY A N 1
ATOM 649 C CA . GLY A 1 81 ? 19.545 -0.910 -26.804 1.00 91.62 81 GLY A CA 1
ATOM 650 C C . GLY A 1 81 ? 20.295 -2.186 -27.183 1.00 91.62 81 GLY A C 1
ATOM 651 O O . GLY A 1 81 ? 21.117 -2.175 -28.100 1.00 91.62 81 GLY A O 1
ATOM 652 N N . TYR A 1 82 ? 19.952 -3.301 -26.537 1.00 92.38 82 TYR A N 1
ATOM 653 C CA . TYR A 1 82 ? 20.540 -4.607 -26.816 1.00 92.38 82 TYR A CA 1
ATOM 654 C C . TYR A 1 82 ? 20.261 -5.082 -28.250 1.00 92.38 82 TYR A C 1
ATOM 656 O O . TYR A 1 82 ? 21.163 -5.583 -28.919 1.00 92.38 82 TYR A O 1
ATOM 664 N N . ALA A 1 83 ? 19.054 -4.844 -28.769 1.00 91.56 83 ALA A N 1
ATOM 665 C CA . ALA A 1 83 ? 18.687 -5.188 -30.143 1.00 91.56 83 ALA A CA 1
ATOM 666 C C . ALA A 1 83 ? 19.585 -4.500 -31.190 1.00 91.56 83 ALA A C 1
ATOM 668 O O . ALA A 1 83 ? 19.977 -5.123 -32.177 1.00 91.56 83 ALA A O 1
ATOM 669 N N . LYS A 1 84 ? 19.973 -3.237 -30.955 1.00 93.62 84 LYS A N 1
ATOM 670 C CA . LYS A 1 84 ? 20.903 -2.504 -31.837 1.00 93.62 84 LYS A CA 1
ATOM 671 C C . LYS A 1 84 ? 22.291 -3.143 -31.848 1.00 93.62 84 LYS A C 1
ATOM 673 O O . LYS A 1 84 ? 22.876 -3.312 -32.914 1.00 93.62 84 LYS A O 1
ATOM 678 N N . LEU A 1 85 ? 22.794 -3.525 -30.673 1.00 92.31 85 LEU A N 1
ATOM 679 C CA . LEU A 1 85 ? 24.081 -4.209 -30.543 1.00 92.31 85 LEU A CA 1
ATOM 680 C C . LEU A 1 85 ? 24.055 -5.578 -31.229 1.00 92.31 85 LEU A C 1
ATOM 682 O O . LEU A 1 85 ? 25.007 -5.944 -31.914 1.00 92.31 85 LEU A O 1
ATOM 686 N N . HIS A 1 86 ? 22.961 -6.324 -31.068 1.00 92.38 86 HIS A N 1
ATOM 687 C CA . HIS A 1 86 ? 22.816 -7.638 -31.680 1.00 92.38 86 HIS A CA 1
ATOM 688 C C . HIS A 1 86 ? 22.825 -7.552 -33.209 1.00 92.38 86 HIS A C 1
ATOM 690 O O . HIS A 1 86 ? 23.575 -8.284 -33.847 1.00 92.38 86 HIS A O 1
ATOM 696 N N . LYS A 1 87 ? 22.094 -6.585 -33.783 1.00 92.81 87 LYS A N 1
ATOM 697 C CA . LYS A 1 87 ? 22.123 -6.293 -35.222 1.00 92.81 87 LYS A CA 1
ATOM 698 C C . LYS A 1 87 ? 23.545 -6.004 -35.715 1.00 92.81 87 LYS A C 1
ATOM 700 O O . LYS A 1 87 ? 24.001 -6.642 -36.658 1.00 92.81 87 LYS A O 1
ATOM 705 N N . ALA A 1 88 ? 24.271 -5.123 -35.024 1.00 92.56 88 ALA A N 1
ATOM 706 C CA . ALA A 1 88 ? 25.653 -4.801 -35.378 1.00 92.56 88 ALA A CA 1
ATOM 707 C C . ALA A 1 88 ? 26.586 -6.022 -35.287 1.00 92.56 88 ALA A C 1
ATOM 709 O O . ALA A 1 88 ? 27.488 -6.162 -36.109 1.00 92.56 88 ALA A O 1
ATOM 710 N N . LYS A 1 89 ? 26.373 -6.924 -34.320 1.00 92.31 89 LYS A N 1
ATOM 711 C CA . LYS A 1 89 ? 27.141 -8.170 -34.210 1.00 92.31 89 LYS A CA 1
ATOM 712 C C . LYS A 1 89 ? 26.869 -9.102 -35.392 1.00 92.31 89 LYS A C 1
ATOM 714 O O . LYS A 1 89 ? 27.813 -9.635 -35.955 1.00 92.31 89 LYS A O 1
ATOM 719 N N . THR A 1 90 ? 25.608 -9.288 -35.778 1.00 91.81 90 THR A N 1
ATOM 720 C CA . THR A 1 90 ? 25.252 -10.130 -36.930 1.00 91.81 90 THR A CA 1
ATOM 721 C C . THR A 1 90 ? 25.814 -9.576 -38.240 1.00 91.81 90 THR A C 1
ATOM 723 O O . THR A 1 90 ? 26.265 -10.350 -39.074 1.00 91.81 90 THR A O 1
ATOM 726 N N . GLU A 1 91 ? 25.822 -8.252 -38.411 1.00 88.81 91 GLU A N 1
ATOM 727 C CA . GLU A 1 91 ? 26.300 -7.591 -39.634 1.00 88.81 91 GLU A CA 1
ATOM 728 C C . GLU A 1 91 ? 27.833 -7.544 -39.759 1.00 88.81 91 GLU A C 1
ATOM 730 O O . GLU A 1 91 ? 28.337 -7.540 -40.876 1.00 88.81 91 GLU A O 1
ATOM 735 N N . ASN A 1 92 ? 28.577 -7.503 -38.645 1.00 82.69 92 ASN A N 1
ATOM 736 C CA . ASN A 1 92 ? 30.036 -7.301 -38.654 1.00 82.69 92 ASN A CA 1
ATOM 737 C C . ASN A 1 92 ? 30.868 -8.540 -38.280 1.00 82.69 92 ASN A C 1
ATOM 739 O O . ASN A 1 92 ? 32.092 -8.454 -38.283 1.00 82.69 92 ASN A O 1
ATOM 743 N N . TRP A 1 93 ? 30.247 -9.662 -37.905 1.00 65.31 93 TRP A N 1
ATOM 744 C CA . TRP A 1 93 ? 30.962 -10.859 -37.431 1.00 65.31 93 TRP A CA 1
ATOM 745 C C . TRP A 1 93 ? 30.931 -12.033 -38.424 1.00 65.31 93 TRP A C 1
ATOM 747 O O . TRP A 1 93 ? 30.857 -13.190 -38.009 1.00 65.31 93 TRP A O 1
ATOM 757 N N . SER A 1 94 ? 30.989 -11.730 -39.726 1.00 57.38 94 SER A N 1
ATOM 758 C CA . SER A 1 94 ? 31.332 -12.691 -40.787 1.00 57.38 94 SER A CA 1
ATOM 759 C C . SER A 1 94 ? 32.841 -12.784 -40.980 1.00 57.38 94 SER A C 1
ATOM 761 O O . SER A 1 94 ? 33.428 -11.722 -41.296 1.00 57.38 94 SER A O 1
#

Secondary structure (DSSP, 8-state):
--TTS-HHHHHHHHHHHHHHHHHH-TT--HHHHHHHHHHHH-HHHHHHHHHHHTTS---TT----TTTTTT-HHHHHHHHHHHHHHHHHHHH--

Mean predicted aligned error: 7.75 Å

Sequence (94 aa):
QMDQLNDERIRFYRCLQALLEIKLDASREYAQYTDSLKLMYGNNTVDEGIKLLEGENSFYGLHSPGLSLDGFVMHNKLLSGYAKLHKAKTENWS

InterPro domains:
  IPR041080 YcaO cyclodehydratase, C-terminal [PF18381] (2-90)

Solvent-accessible surface area (backbone atoms only — not comparable to full-atom values): 5765 Å² total; per-residue (Å²): 141,64,90,87,54,55,73,67,56,50,48,42,54,52,47,38,50,56,54,48,58,40,70,75,34,91,90,52,59,66,83,82,45,47,69,64,46,26,74,76,55,33,60,69,47,46,55,51,37,50,36,38,74,74,60,78,43,86,58,87,95,61,82,85,35,72,95,79,46,57,89,42,63,69,56,53,53,51,52,56,54,48,51,54,52,50,52,53,48,69,74,68,70,121

Radius of gyration: 21.71 Å; Cα contacts (8 Å, |Δi|>4): 46; chains: 1; bounding box: 48×25×63 Å

pLDDT: mean 86.85, std 10.35, range [45.34, 96.25]

Organism: NCBI:txid65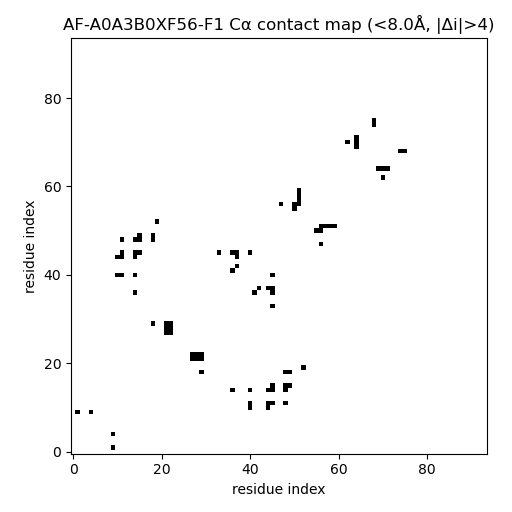2676

Foldseek 3Di:
DCVPDDPLVVLLVVLLVVVVVQVVDPVHDCVVCVVVSCVRRNDVSNVVSVCCVVVVDVDPPDDDCPPVNPPVPVVVVVVVVVVVVVVVCVVPVD